Protein AF-A0A2A6DWY5-F1 (afdb_monomer_lite)

pLDDT: mean 94.73, std 6.3, range [64.62, 98.38]

Sequence (87 aa):
MAAAIEAAKEGEVGAMITNIERSIERIKRRLRAEARAEGRAEGRAEGLAEGKRALAKKLLMRGMAVEEVAELTELSIDEVSRLQQES

Organism: NCBI:txid1906605

Structure (mmCIF, N/CA/C/O backbone):
data_AF-A0A2A6DWY5-F1
#
_entry.id   AF-A0A2A6DWY5-F1
#
loop_
_atom_site.group_PDB
_atom_site.id
_atom_site.type_symbol
_atom_site.label_atom_id
_atom_site.label_alt_id
_atom_site.label_comp_id
_atom_site.label_asym_id
_atom_site.label_entity_id
_atom_site.label_seq_id
_atom_site.pdbx_PDB_ins_code
_atom_site.Cartn_x
_atom_site.Cartn_y
_atom_site.Cartn_z
_atom_site.occupancy
_atom_site.B_iso_or_equiv
_atom_site.auth_seq_id
_atom_site.auth_comp_id
_atom_site.auth_asym_id
_atom_site.auth_atom_id
_atom_site.pdbx_PDB_model_num
ATOM 1 N N . MET A 1 1 ? 30.584 -0.712 -56.141 1.00 66.88 1 MET A N 1
ATOM 2 C CA . MET A 1 1 ? 29.498 -1.580 -55.629 1.00 66.88 1 MET A CA 1
ATOM 3 C C . MET A 1 1 ? 29.722 -1.974 -54.168 1.00 66.88 1 MET A C 1
ATOM 5 O O . MET A 1 1 ? 28.852 -1.679 -53.368 1.00 66.88 1 MET A O 1
ATOM 9 N N . ALA A 1 2 ? 30.886 -2.517 -53.781 1.00 81.38 2 ALA A N 1
ATOM 10 C CA . ALA A 1 2 ? 31.183 -2.888 -52.384 1.00 81.38 2 ALA A CA 1
ATOM 11 C C . ALA A 1 2 ? 31.048 -1.736 -51.359 1.00 81.38 2 ALA A C 1
ATOM 13 O O . ALA A 1 2 ? 30.399 -1.909 -50.337 1.00 81.38 2 ALA A O 1
ATOM 14 N N . ALA A 1 3 ? 31.563 -0.539 -51.667 1.00 84.19 3 ALA A N 1
ATOM 15 C CA . ALA A 1 3 ? 31.468 0.620 -50.767 1.00 84.19 3 ALA A CA 1
ATOM 16 C C . ALA A 1 3 ? 30.021 1.088 -50.500 1.00 84.19 3 ALA A C 1
ATOM 18 O O . ALA A 1 3 ? 29.710 1.542 -49.407 1.00 84.19 3 ALA A O 1
ATOM 19 N N . ALA A 1 4 ? 29.124 0.943 -51.482 1.00 83.00 4 ALA A N 1
ATOM 20 C CA . ALA A 1 4 ? 27.714 1.300 -51.320 1.00 83.00 4 ALA A CA 1
ATOM 21 C C . ALA A 1 4 ? 26.961 0.292 -50.433 1.00 83.00 4 ALA A C 1
ATOM 23 O O . ALA A 1 4 ? 26.046 0.673 -49.713 1.00 83.00 4 ALA A O 1
ATOM 24 N N . ILE A 1 5 ? 27.362 -0.984 -50.471 1.00 83.25 5 ILE A N 1
ATOM 25 C CA . ILE A 1 5 ? 26.793 -2.041 -49.627 1.00 83.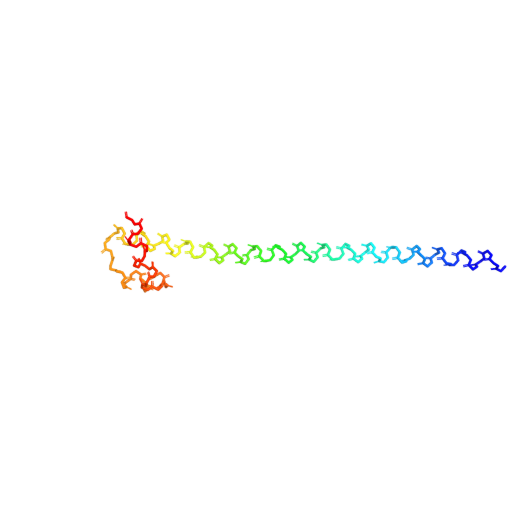25 5 ILE A CA 1
ATOM 26 C C . ILE A 1 5 ? 27.224 -1.852 -48.168 1.00 83.25 5 ILE A C 1
ATOM 28 O O . ILE A 1 5 ? 26.391 -1.974 -47.278 1.00 83.25 5 ILE A O 1
ATOM 32 N N . GLU A 1 6 ? 28.493 -1.522 -47.914 1.00 86.19 6 GLU A N 1
ATOM 33 C CA . GLU A 1 6 ? 28.964 -1.256 -46.546 1.00 86.19 6 GLU A CA 1
ATOM 34 C C . GLU A 1 6 ? 28.323 -0.003 -45.943 1.00 86.19 6 GLU A C 1
ATOM 36 O O . GLU A 1 6 ? 27.792 -0.068 -44.838 1.00 86.19 6 GLU A O 1
ATOM 41 N N . ALA A 1 7 ? 28.226 1.091 -46.703 1.00 82.50 7 ALA A N 1
ATOM 42 C CA . ALA A 1 7 ? 27.521 2.289 -46.243 1.00 82.50 7 ALA A CA 1
ATOM 43 C C . ALA A 1 7 ? 26.035 2.018 -45.914 1.00 82.50 7 ALA A C 1
ATOM 45 O O . ALA A 1 7 ? 25.491 2.584 -44.965 1.00 82.50 7 ALA A O 1
ATOM 46 N N . ALA A 1 8 ? 25.369 1.133 -46.670 1.00 83.50 8 ALA A N 1
ATOM 47 C CA . ALA A 1 8 ? 23.992 0.730 -46.382 1.00 83.50 8 ALA A CA 1
ATOM 48 C C . ALA A 1 8 ? 23.884 -0.061 -45.065 1.00 83.50 8 ALA A C 1
ATOM 50 O O . ALA A 1 8 ? 23.012 0.243 -44.251 1.00 83.50 8 ALA A O 1
ATOM 51 N N . LYS A 1 9 ? 24.798 -1.009 -44.812 1.00 86.88 9 LYS A N 1
ATOM 52 C CA . LYS A 1 9 ? 24.848 -1.772 -43.551 1.00 86.88 9 LYS A CA 1
ATOM 53 C C . LYS A 1 9 ? 25.114 -0.873 -42.346 1.00 86.88 9 LYS A C 1
ATOM 55 O O . LYS A 1 9 ? 24.471 -1.031 -41.313 1.00 86.88 9 LYS A O 1
ATOM 60 N N . GLU A 1 10 ? 26.028 0.088 -42.471 1.00 84.44 10 GLU A N 1
ATOM 61 C CA . GLU A 1 10 ? 26.296 1.071 -41.414 1.00 84.44 10 GLU A CA 1
ATOM 62 C C . GLU A 1 10 ? 25.042 1.901 -41.089 1.00 84.44 10 GLU A C 1
ATOM 64 O O . GLU A 1 10 ? 24.725 2.121 -39.917 1.00 84.44 10 GLU A O 1
ATOM 69 N N . GLY A 1 11 ? 24.273 2.288 -42.114 1.00 89.75 11 GLY A N 1
ATOM 70 C CA . GLY A 1 11 ? 22.982 2.960 -41.949 1.00 89.75 11 GLY A CA 1
ATOM 71 C C . GLY A 1 11 ? 21.927 2.096 -41.247 1.00 89.75 11 GLY A C 1
ATOM 72 O O . GLY A 1 11 ? 21.220 2.584 -40.362 1.00 89.75 11 GLY A O 1
ATOM 73 N N . GLU A 1 12 ? 21.837 0.809 -41.592 1.00 91.25 12 GLU A N 1
ATOM 74 C CA . GLU A 1 12 ? 20.928 -0.150 -40.946 1.00 91.25 12 GLU A CA 1
ATOM 75 C C . GLU A 1 12 ? 21.276 -0.365 -39.468 1.00 91.25 12 GLU A C 1
ATOM 77 O O . GLU A 1 12 ? 20.390 -0.337 -38.608 1.00 91.25 12 GLU A O 1
ATOM 82 N N . VAL A 1 13 ? 22.567 -0.509 -39.155 1.00 92.38 13 VAL A N 1
ATOM 83 C CA . VAL A 1 13 ? 23.058 -0.638 -37.776 1.00 92.38 13 VAL A CA 1
ATOM 84 C C . VAL A 1 13 ? 22.765 0.636 -36.981 1.00 92.38 13 VAL A C 1
ATOM 86 O O . VAL A 1 13 ? 22.249 0.553 -35.865 1.00 92.38 13 VAL A O 1
ATOM 89 N N . GLY A 1 14 ? 23.003 1.817 -37.560 1.00 92.75 14 GLY A N 1
ATOM 90 C CA . GLY A 1 14 ? 22.666 3.095 -36.929 1.00 92.75 14 GLY A CA 1
ATOM 91 C C . GLY A 1 14 ? 21.170 3.219 -36.619 1.00 92.75 14 GLY A C 1
ATOM 92 O O . GLY A 1 14 ? 20.784 3.539 -35.492 1.00 92.75 14 GLY A O 1
ATOM 93 N N . ALA A 1 15 ? 20.311 2.876 -37.583 1.00 94.06 15 ALA A N 1
ATOM 94 C CA . ALA A 1 15 ? 18.863 2.872 -37.388 1.00 94.06 15 ALA A CA 1
ATOM 95 C C . ALA A 1 15 ? 18.428 1.877 -36.297 1.00 94.06 15 ALA A C 1
ATOM 97 O O . ALA A 1 15 ? 17.543 2.182 -35.488 1.00 94.06 15 ALA A O 1
ATOM 98 N N . MET A 1 16 ? 19.061 0.702 -36.239 1.00 93.19 16 MET A N 1
ATOM 99 C CA . MET A 1 16 ? 18.805 -0.302 -35.209 1.00 93.19 16 MET A CA 1
ATOM 100 C C . MET A 1 16 ? 19.178 0.211 -33.813 1.00 93.19 16 MET A C 1
ATOM 102 O O . MET A 1 16 ? 18.365 0.080 -32.896 1.00 93.19 16 MET A O 1
ATOM 106 N N . ILE A 1 17 ? 20.338 0.855 -33.654 1.00 94.31 17 ILE A N 1
ATOM 107 C CA . ILE A 1 17 ? 20.766 1.455 -32.379 1.00 94.31 17 ILE A CA 1
ATOM 108 C C . ILE A 1 17 ? 19.735 2.487 -31.908 1.00 94.31 17 ILE A C 1
ATOM 110 O O . ILE A 1 17 ? 19.207 2.367 -30.801 1.00 94.31 17 ILE A O 1
ATOM 114 N N . THR A 1 18 ? 19.329 3.422 -32.772 1.00 95.06 18 THR A N 1
ATOM 115 C CA . THR A 1 18 ? 18.310 4.430 -32.427 1.00 95.06 18 THR A CA 1
ATOM 116 C C . THR A 1 18 ? 16.953 3.801 -32.079 1.00 95.06 18 THR A C 1
ATOM 118 O O . THR A 1 18 ? 16.214 4.291 -31.217 1.00 95.06 18 THR A O 1
ATOM 121 N N . ASN A 1 19 ? 16.576 2.700 -32.735 1.00 95.88 19 ASN A N 1
ATOM 122 C CA . ASN A 1 19 ? 15.354 1.962 -32.407 1.00 95.88 19 ASN A CA 1
ATOM 123 C C . ASN A 1 19 ? 15.425 1.302 -31.024 1.00 95.88 19 ASN A C 1
ATOM 125 O O . ASN A 1 19 ? 14.431 1.318 -30.284 1.00 95.88 19 ASN A O 1
ATOM 129 N N . ILE A 1 20 ? 16.584 0.750 -30.665 1.00 96.31 20 ILE A N 1
ATOM 130 C CA . ILE A 1 20 ? 16.834 0.142 -29.356 1.00 96.31 20 ILE A CA 1
ATOM 131 C C . ILE A 1 20 ? 16.807 1.214 -28.266 1.00 96.31 20 ILE A C 1
ATOM 133 O O . ILE A 1 20 ? 16.059 1.064 -27.301 1.00 96.31 20 ILE A O 1
ATOM 137 N N . GLU A 1 21 ? 17.513 2.330 -28.446 1.00 96.44 21 GLU A N 1
ATOM 138 C CA . GLU A 1 21 ? 17.528 3.453 -27.497 1.00 96.44 21 GLU A CA 1
ATOM 139 C C . GLU A 1 21 ? 16.114 3.972 -27.209 1.00 96.44 21 GLU A C 1
ATOM 141 O O . GLU A 1 21 ? 15.699 4.085 -26.051 1.00 96.44 21 GLU A O 1
ATOM 146 N N . ARG A 1 22 ? 15.313 4.190 -28.263 1.00 97.25 22 ARG A N 1
ATOM 147 C CA . ARG A 1 22 ? 13.899 4.579 -28.117 1.00 97.25 22 ARG A CA 1
ATOM 148 C C . ARG A 1 22 ? 13.084 3.530 -27.364 1.00 97.25 22 ARG A C 1
ATOM 150 O O . ARG A 1 22 ? 12.175 3.880 -26.612 1.00 97.25 22 ARG A O 1
ATOM 157 N N . SER A 1 23 ? 13.370 2.247 -27.566 1.00 97.19 23 SER A N 1
ATOM 158 C CA . SER A 1 23 ? 12.671 1.156 -26.880 1.00 97.19 23 SER A CA 1
ATOM 159 C C . SER A 1 23 ? 13.028 1.091 -25.399 1.00 97.19 23 SER A C 1
ATOM 161 O O . SER A 1 23 ? 12.121 0.988 -24.574 1.00 97.19 23 SER A O 1
ATOM 163 N N . ILE A 1 24 ? 14.306 1.251 -25.056 1.00 97.50 24 ILE A N 1
ATOM 164 C CA . ILE A 1 24 ? 14.782 1.310 -23.670 1.00 97.50 24 ILE A CA 1
ATOM 165 C C . ILE A 1 24 ? 14.131 2.484 -22.934 1.00 97.50 24 ILE A C 1
ATOM 167 O O . ILE A 1 24 ? 13.595 2.304 -21.839 1.00 97.50 24 ILE A O 1
ATOM 171 N N . GLU A 1 25 ? 14.084 3.668 -23.546 1.00 97.56 25 GLU A N 1
ATOM 172 C CA . GLU A 1 25 ? 13.427 4.834 -22.945 1.00 97.56 25 GLU A CA 1
ATOM 173 C C . GLU A 1 25 ? 11.925 4.608 -22.720 1.00 97.56 25 GLU A C 1
ATOM 175 O O . GLU A 1 25 ? 11.385 4.973 -21.671 1.00 97.56 25 GLU A O 1
ATOM 180 N N . ARG A 1 26 ? 11.234 3.941 -23.654 1.00 97.56 26 ARG A N 1
ATOM 181 C CA . ARG A 1 26 ? 9.825 3.554 -23.464 1.00 97.56 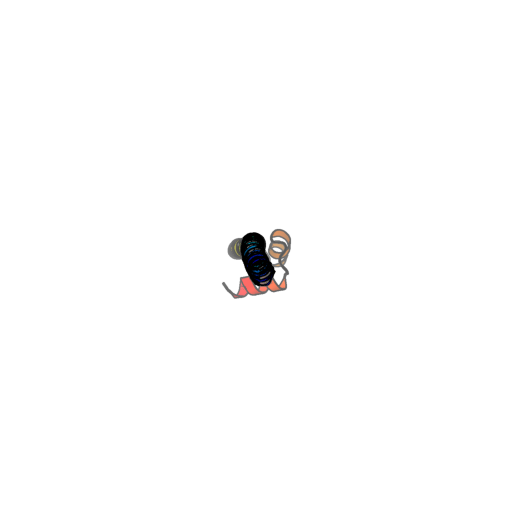26 ARG A CA 1
ATOM 182 C C . ARG A 1 26 ? 9.647 2.588 -22.296 1.00 97.56 26 ARG A C 1
ATOM 184 O O . ARG A 1 26 ? 8.754 2.805 -21.478 1.00 97.56 26 ARG A O 1
ATOM 191 N N . ILE A 1 27 ? 10.492 1.562 -22.199 1.00 98.12 27 ILE A N 1
ATOM 192 C CA . ILE A 1 27 ? 10.454 0.584 -21.103 1.00 98.12 27 ILE A CA 1
ATOM 193 C C . ILE A 1 27 ? 10.693 1.291 -19.766 1.00 98.12 27 ILE A C 1
ATOM 195 O O . ILE A 1 27 ? 9.895 1.157 -18.844 1.00 98.12 27 ILE A O 1
ATOM 199 N N . LYS A 1 28 ? 11.719 2.141 -19.679 1.00 98.12 28 LYS A N 1
ATOM 200 C CA . LYS A 1 28 ? 12.048 2.910 -18.471 1.00 98.12 28 LYS A CA 1
ATOM 201 C C . LYS A 1 28 ? 10.906 3.823 -18.024 1.00 98.12 28 LYS A C 1
ATOM 203 O O . LYS A 1 28 ? 10.658 3.966 -16.826 1.00 98.12 28 LYS A O 1
ATOM 208 N N . ARG A 1 29 ? 10.193 4.446 -18.969 1.00 98.00 29 ARG A N 1
ATOM 209 C CA . ARG A 1 29 ? 8.995 5.247 -18.666 1.00 98.00 29 ARG A CA 1
ATOM 210 C C . ARG A 1 29 ? 7.859 4.390 -18.116 1.00 98.00 29 ARG A C 1
ATOM 212 O O . ARG A 1 29 ? 7.252 4.808 -17.133 1.00 98.00 29 ARG A O 1
ATOM 219 N N . ARG A 1 30 ? 7.600 3.220 -18.711 1.00 97.75 30 ARG A N 1
ATOM 220 C CA . ARG A 1 30 ? 6.574 2.278 -18.231 1.00 97.75 30 ARG A CA 1
ATOM 221 C C . ARG A 1 30 ? 6.885 1.783 -16.826 1.00 97.75 30 ARG A C 1
ATOM 223 O O . ARG A 1 30 ? 6.074 2.013 -15.941 1.00 97.75 30 ARG A O 1
ATOM 230 N N . LEU A 1 31 ? 8.099 1.287 -16.592 1.00 98.25 31 LEU A N 1
ATOM 231 C CA . LEU A 1 31 ? 8.533 0.814 -15.274 1.00 98.25 31 LEU A CA 1
ATOM 232 C C . LEU A 1 31 ? 8.368 1.887 -14.189 1.00 98.25 31 LEU A C 1
ATOM 234 O O . LEU A 1 31 ? 7.869 1.619 -13.105 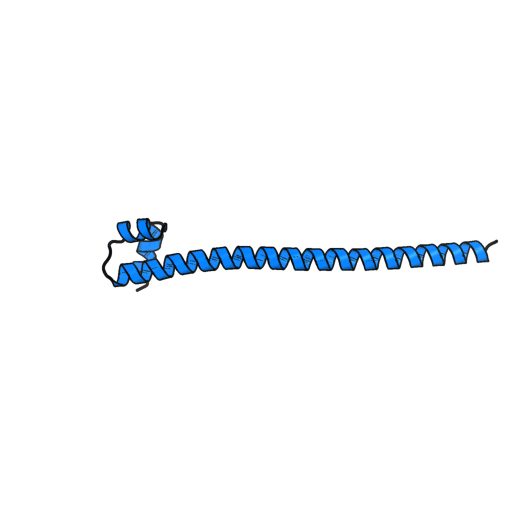1.00 98.25 31 LEU A O 1
ATOM 238 N N . ARG A 1 32 ? 8.727 3.144 -14.481 1.00 97.81 32 ARG A N 1
ATOM 239 C CA . ARG A 1 32 ? 8.522 4.260 -13.538 1.00 97.81 32 ARG A CA 1
ATOM 240 C C . ARG A 1 32 ? 7.050 4.592 -13.303 1.00 97.81 32 ARG A C 1
ATOM 242 O O . ARG A 1 32 ? 6.719 5.139 -12.254 1.00 97.81 32 ARG A O 1
ATOM 249 N N . ALA A 1 33 ? 6.185 4.388 -14.290 1.00 97.81 33 ALA A N 1
ATOM 250 C CA . ALA A 1 33 ? 4.754 4.621 -14.142 1.00 97.81 33 ALA A CA 1
ATOM 251 C C . ALA A 1 33 ? 4.107 3.506 -13.311 1.00 97.81 33 ALA A C 1
ATOM 253 O O . ALA A 1 33 ? 3.370 3.820 -12.378 1.00 97.81 33 ALA A O 1
ATOM 254 N N . GLU A 1 34 ? 4.447 2.252 -13.610 1.00 97.50 34 GLU A N 1
ATOM 255 C CA . GLU A 1 34 ? 4.009 1.047 -12.898 1.00 97.50 34 GLU A CA 1
ATOM 256 C C . GLU A 1 34 ? 4.453 1.090 -11.435 1.00 97.50 34 GLU A C 1
ATOM 258 O O . GLU A 1 34 ? 3.597 1.135 -10.560 1.00 97.50 34 GLU A O 1
ATOM 263 N N . ALA A 1 35 ? 5.747 1.283 -11.159 1.00 98.12 35 ALA A N 1
ATOM 264 C CA . ALA A 1 35 ? 6.262 1.362 -9.789 1.00 98.12 35 ALA A CA 1
ATOM 265 C C . ALA A 1 35 ? 5.592 2.471 -8.954 1.00 98.12 35 ALA A C 1
ATOM 267 O O . ALA A 1 35 ? 5.324 2.311 -7.766 1.00 98.12 35 ALA A O 1
ATOM 268 N N . ARG A 1 36 ? 5.273 3.622 -9.566 1.00 97.38 36 ARG A N 1
ATOM 269 C CA . ARG A 1 36 ? 4.524 4.687 -8.874 1.00 97.38 36 ARG A CA 1
ATOM 270 C C . ARG A 1 36 ? 3.059 4.328 -8.655 1.00 97.38 36 ARG A C 1
ATOM 272 O O . ARG A 1 36 ? 2.459 4.834 -7.711 1.00 97.38 36 ARG A O 1
ATOM 279 N N . ALA A 1 37 ? 2.448 3.576 -9.564 1.00 97.62 37 ALA A N 1
ATOM 280 C CA . ALA A 1 37 ? 1.069 3.134 -9.419 1.00 97.62 37 ALA A CA 1
ATOM 281 C C . ALA A 1 37 ? 0.956 2.078 -8.314 1.00 97.62 37 ALA A C 1
ATOM 283 O O . ALA A 1 37 ? 0.099 2.234 -7.446 1.00 97.62 37 ALA A O 1
ATOM 284 N N . GLU A 1 38 ? 1.859 1.097 -8.309 1.00 97.06 38 GLU A N 1
ATOM 285 C CA . GLU A 1 38 ? 1.984 0.060 -7.280 1.00 97.06 38 GLU A CA 1
ATOM 286 C C . GLU A 1 38 ? 2.232 0.685 -5.908 1.00 97.06 38 GLU A C 1
ATOM 288 O O . GLU A 1 38 ? 1.390 0.541 -5.027 1.00 97.06 38 GLU A O 1
ATOM 293 N N . GLY A 1 39 ? 3.260 1.530 -5.761 1.00 98.31 39 GLY A N 1
ATOM 294 C CA . GLY A 1 39 ? 3.544 2.175 -4.473 1.00 98.31 39 GLY A CA 1
ATOM 295 C C . GLY A 1 39 ? 2.396 3.054 -3.949 1.00 98.31 39 GLY A C 1
ATOM 296 O O . GLY A 1 39 ? 2.169 3.142 -2.746 1.00 98.31 39 GLY A O 1
ATOM 297 N N . ARG A 1 40 ? 1.602 3.682 -4.833 1.00 97.56 40 ARG A N 1
ATOM 298 C CA . ARG A 1 40 ? 0.378 4.401 -4.419 1.00 97.56 40 ARG A CA 1
ATOM 299 C C . ARG A 1 40 ? -0.772 3.471 -4.041 1.00 97.56 40 ARG A C 1
ATOM 301 O O . ARG A 1 40 ? -1.670 3.902 -3.319 1.00 97.56 40 ARG A O 1
ATOM 308 N N . ALA A 1 41 ? -0.850 2.277 -4.614 1.00 97.69 41 ALA A N 1
ATOM 309 C CA . ALA A 1 41 ? -1.863 1.294 -4.252 1.00 97.69 41 ALA A CA 1
ATOM 310 C C . ALA A 1 41 ? -1.520 0.664 -2.897 1.00 97.69 41 ALA A C 1
ATOM 312 O O . ALA A 1 41 ? -2.359 0.707 -1.999 1.00 97.69 41 ALA A O 1
ATOM 313 N N . GLU A 1 42 ? -0.278 0.208 -2.732 1.00 97.62 42 GLU A N 1
ATOM 314 C CA . GLU A 1 42 ? 0.256 -0.348 -1.485 1.00 97.62 42 GLU A CA 1
ATOM 315 C C . GLU A 1 42 ? 0.134 0.658 -0.340 1.00 97.62 42 GLU A C 1
ATOM 317 O O . GLU A 1 42 ? -0.568 0.386 0.628 1.00 97.62 42 GLU A O 1
ATOM 322 N N . GLY A 1 43 ? 0.656 1.880 -0.500 1.00 98.38 43 GLY A N 1
ATOM 323 C CA . GLY A 1 43 ? 0.591 2.888 0.563 1.00 98.38 43 GLY A CA 1
ATOM 324 C C . GLY A 1 43 ? -0.837 3.293 0.958 1.00 98.38 43 GLY A C 1
ATOM 325 O O . GLY A 1 43 ? -1.091 3.634 2.111 1.00 98.38 43 GLY A O 1
ATOM 326 N N . ARG A 1 44 ? -1.808 3.228 0.033 1.00 97.50 44 ARG A N 1
ATOM 327 C CA . ARG A 1 44 ? -3.227 3.445 0.374 1.00 97.50 44 ARG A CA 1
ATOM 328 C C . ARG A 1 44 ? -3.812 2.274 1.159 1.00 97.50 44 ARG A C 1
ATOM 330 O O . ARG A 1 44 ? -4.584 2.513 2.083 1.00 97.50 44 ARG A O 1
ATOM 337 N N . ALA A 1 45 ? -3.476 1.041 0.788 1.00 97.19 45 ALA A N 1
ATOM 338 C CA . ALA A 1 45 ? -3.937 -0.151 1.489 1.00 97.19 45 ALA A CA 1
ATOM 339 C C . ALA A 1 45 ? -3.335 -0.235 2.901 1.00 97.19 45 ALA A C 1
ATOM 341 O O . ALA A 1 45 ? -4.076 -0.424 3.867 1.00 97.19 45 ALA A O 1
ATOM 342 N N . GLU A 1 46 ? -2.026 -0.011 3.028 1.00 97.75 46 GLU A N 1
ATOM 343 C CA . GLU A 1 46 ? -1.315 0.041 4.309 1.00 97.75 46 GLU A CA 1
ATOM 344 C C . GLU A 1 46 ? -1.872 1.151 5.201 1.00 97.75 46 GLU A C 1
ATOM 346 O O . GLU A 1 46 ? -2.287 0.878 6.324 1.00 97.75 46 GLU A O 1
ATOM 351 N N . GLY A 1 47 ? -2.005 2.377 4.682 1.00 98.25 47 GLY A N 1
ATOM 352 C CA . GLY A 1 47 ? -2.550 3.497 5.450 1.00 98.25 47 GLY A CA 1
ATOM 353 C C . GLY A 1 47 ? -3.994 3.276 5.918 1.00 98.25 47 GLY A C 1
ATOM 354 O O . GLY A 1 47 ? -4.350 3.666 7.031 1.00 98.25 47 GLY A O 1
ATOM 355 N N . LEU A 1 48 ? -4.833 2.615 5.109 1.00 97.31 48 LEU A N 1
ATOM 356 C CA . LEU A 1 48 ? -6.186 2.230 5.520 1.00 97.31 48 LEU A CA 1
ATOM 357 C C . LEU A 1 48 ? -6.144 1.207 6.666 1.00 97.31 48 LEU A C 1
ATOM 359 O O . LEU A 1 48 ? -6.858 1.369 7.657 1.00 97.31 48 LEU A O 1
ATOM 363 N N . ALA A 1 49 ? -5.310 0.172 6.546 1.00 96.88 49 ALA A N 1
ATOM 364 C CA . ALA A 1 49 ? -5.171 -0.867 7.563 1.00 96.88 49 ALA A CA 1
ATOM 365 C C . ALA A 1 49 ? -4.617 -0.302 8.883 1.00 96.88 49 ALA A C 1
ATOM 367 O O . ALA A 1 49 ? -5.172 -0.559 9.954 1.00 96.88 49 ALA A O 1
ATOM 368 N N . GLU A 1 50 ? -3.574 0.528 8.815 1.00 97.25 50 GLU A N 1
ATOM 369 C CA . GLU A 1 50 ? -3.020 1.239 9.969 1.00 97.25 50 GLU A CA 1
ATOM 370 C C . GLU A 1 50 ? -4.055 2.166 10.610 1.00 97.25 50 GLU A C 1
AT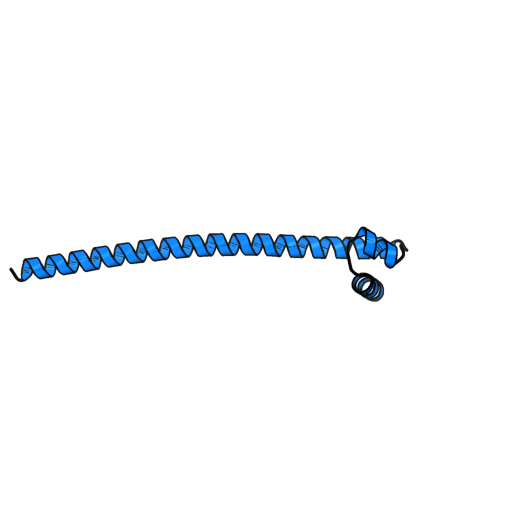OM 372 O O . GLU A 1 50 ? -4.207 2.168 11.833 1.00 97.25 50 GLU A O 1
ATOM 377 N N . GLY A 1 51 ? -4.822 2.903 9.800 1.00 97.94 51 GLY A N 1
ATOM 378 C CA . GLY A 1 51 ? -5.902 3.767 10.270 1.00 97.94 51 GLY A CA 1
ATOM 379 C C . GLY A 1 51 ? -6.984 2.999 11.032 1.00 97.94 51 GLY A C 1
ATOM 380 O O . GLY A 1 51 ? -7.359 3.406 12.136 1.00 97.94 51 GLY A O 1
ATOM 381 N N . LYS A 1 52 ? -7.435 1.857 10.493 1.00 97.94 52 LYS A N 1
ATOM 382 C CA . LYS A 1 52 ? -8.406 0.963 11.150 1.00 97.94 52 LYS A CA 1
ATOM 383 C C . LYS A 1 52 ? -7.876 0.443 12.487 1.00 97.94 52 LYS A C 1
ATOM 385 O O . LYS A 1 52 ? -8.559 0.560 13.504 1.00 97.94 52 LYS A O 1
ATOM 390 N N . ARG A 1 53 ? -6.630 -0.044 12.525 1.00 97.56 53 ARG A N 1
ATOM 391 C CA . ARG A 1 53 ? -5.987 -0.526 13.763 1.00 97.56 53 ARG A CA 1
ATOM 392 C C . ARG A 1 53 ? -5.808 0.581 14.799 1.00 97.56 53 ARG A C 1
ATOM 394 O O . ARG A 1 53 ? -6.082 0.370 15.979 1.00 97.56 53 ARG A O 1
ATOM 401 N N . ALA A 1 54 ? -5.377 1.769 14.380 1.00 97.56 54 ALA A N 1
ATOM 402 C CA . ALA A 1 54 ? -5.206 2.914 15.270 1.00 97.56 54 ALA A CA 1
ATOM 403 C C . ALA A 1 54 ? -6.543 3.379 15.865 1.00 97.56 54 ALA A C 1
ATOM 405 O O . ALA A 1 54 ? -6.602 3.743 17.043 1.00 97.56 54 ALA A O 1
ATOM 406 N N . LEU A 1 55 ? -7.618 3.354 15.071 1.00 98.06 55 LEU A N 1
ATOM 407 C CA . LEU A 1 55 ? -8.969 3.612 15.558 1.00 98.06 55 LEU A CA 1
ATOM 408 C C . LEU A 1 55 ? -9.406 2.536 16.562 1.00 98.06 55 LEU A C 1
ATOM 410 O O . LEU A 1 55 ? -9.822 2.896 17.662 1.00 98.06 55 LEU A O 1
ATOM 414 N N . ALA A 1 56 ? -9.228 1.250 16.242 1.00 98.25 56 ALA A N 1
ATOM 415 C CA . ALA A 1 56 ? -9.574 0.140 17.132 1.00 98.25 56 ALA A CA 1
ATOM 416 C C . ALA A 1 56 ? -8.890 0.265 18.501 1.00 98.25 56 ALA A C 1
ATOM 418 O O . ALA A 1 56 ? -9.567 0.252 19.528 1.00 98.25 56 ALA A O 1
ATOM 419 N N . LYS A 1 57 ? -7.570 0.515 18.531 1.00 97.38 57 LYS A N 1
ATOM 420 C CA . LYS A 1 57 ? -6.828 0.750 19.785 1.00 97.38 57 LYS A CA 1
ATOM 421 C C . LYS A 1 57 ? -7.423 1.912 20.591 1.00 97.38 57 LYS A C 1
ATOM 423 O O . LYS A 1 57 ? -7.607 1.799 21.799 1.00 97.38 57 LYS A O 1
ATOM 428 N N . LYS A 1 58 ? -7.782 3.027 19.942 1.00 97.62 58 LYS A N 1
ATOM 429 C CA . LYS A 1 58 ? -8.395 4.195 20.612 1.00 97.62 58 LYS A CA 1
ATOM 430 C C . LYS A 1 58 ? -9.784 3.924 21.187 1.00 97.62 58 LYS A C 1
ATOM 432 O O . LYS A 1 58 ? -10.135 4.563 22.180 1.00 97.62 58 LYS A O 1
ATOM 437 N N . LEU A 1 59 ? -10.570 3.060 20.550 1.00 97.81 59 LEU A N 1
ATOM 438 C CA . LEU A 1 59 ? -11.897 2.666 21.025 1.00 97.81 59 LEU A CA 1
ATOM 439 C C . LEU A 1 59 ? -11.788 1.683 22.198 1.00 97.81 59 LEU A C 1
ATOM 441 O O . LEU A 1 59 ? -12.427 1.894 23.226 1.00 97.81 59 LEU A O 1
ATOM 445 N N . LEU A 1 60 ? -10.895 0.693 22.099 1.00 97.38 60 LEU A N 1
ATOM 446 C CA . LEU A 1 60 ? -10.597 -0.246 23.186 1.00 97.38 60 LEU A CA 1
ATOM 447 C C . LEU A 1 60 ? -10.080 0.475 24.437 1.00 97.38 60 LEU A C 1
ATOM 449 O O . LEU A 1 60 ? -10.567 0.226 25.535 1.00 97.38 60 LEU A O 1
ATOM 453 N N . MET A 1 61 ? -9.172 1.448 24.281 1.00 95.94 61 MET A N 1
ATOM 454 C CA . MET A 1 61 ? -8.698 2.288 25.395 1.00 95.94 61 MET A CA 1
ATOM 455 C C . MET A 1 61 ? -9.817 3.103 26.065 1.00 95.94 61 MET A C 1
ATOM 457 O O . MET A 1 61 ? -9.665 3.533 27.205 1.00 95.94 61 MET A O 1
ATOM 461 N N . ARG A 1 62 ? -10.939 3.337 25.372 1.00 96.62 62 ARG A N 1
ATOM 462 C CA . ARG A 1 62 ? -12.134 3.986 25.935 1.00 96.62 62 ARG A CA 1
ATOM 463 C C . ARG A 1 62 ? -13.109 3.000 26.588 1.00 96.62 62 ARG A C 1
ATOM 465 O O . ARG A 1 62 ? -14.167 3.429 27.034 1.00 96.62 62 ARG A O 1
ATOM 472 N N . GLY A 1 63 ? -12.759 1.717 26.663 1.00 95.81 63 GLY A N 1
ATOM 473 C CA . GLY A 1 63 ? -13.569 0.676 27.297 1.00 95.81 63 GLY A CA 1
ATOM 474 C C . GLY A 1 63 ? -14.689 0.118 26.418 1.00 95.81 63 GLY A C 1
ATOM 475 O O . GLY A 1 63 ? -15.598 -0.516 26.944 1.00 95.81 63 GLY A O 1
ATOM 476 N N . MET A 1 64 ? -14.651 0.356 25.102 1.00 97.69 64 MET A N 1
ATOM 477 C CA . MET A 1 64 ? -15.612 -0.230 24.163 1.00 97.69 64 MET A CA 1
ATOM 478 C C . MET A 1 64 ? -15.383 -1.743 24.015 1.00 97.69 64 MET A C 1
ATOM 480 O O . MET A 1 64 ? -14.239 -2.204 24.056 1.00 97.69 64 MET A O 1
ATOM 484 N N . ALA A 1 65 ? -16.465 -2.507 23.843 1.00 97.81 65 ALA A N 1
ATOM 485 C CA . ALA A 1 65 ? -16.410 -3.962 23.708 1.00 97.81 65 ALA A CA 1
ATOM 486 C C . ALA A 1 65 ? -15.732 -4.393 22.397 1.00 97.81 65 ALA A C 1
ATOM 488 O O . ALA A 1 65 ? -15.825 -3.705 21.381 1.00 97.81 65 ALA A O 1
ATOM 489 N N . VAL A 1 66 ? -15.067 -5.551 22.411 1.00 97.81 66 VAL A N 1
ATOM 490 C CA . VAL A 1 66 ? -14.307 -6.078 21.263 1.00 97.81 66 VAL A CA 1
ATOM 491 C C . VAL A 1 66 ? -15.203 -6.262 20.039 1.00 97.81 66 VAL A C 1
ATOM 493 O O . VAL A 1 66 ? -14.802 -5.925 18.927 1.00 97.81 66 VAL A O 1
ATOM 496 N N . GLU A 1 67 ? -16.418 -6.757 20.247 1.00 97.94 67 GLU A N 1
ATOM 497 C CA . GLU A 1 67 ? -17.401 -7.023 19.200 1.00 97.94 67 GLU A CA 1
ATOM 498 C C . GLU A 1 67 ? -17.848 -5.728 18.509 1.00 97.94 67 GLU A C 1
ATOM 500 O O . GLU A 1 67 ? -17.866 -5.655 17.282 1.00 97.94 67 GLU A O 1
ATOM 505 N N . GLU A 1 68 ? -18.124 -4.681 19.290 1.00 98.19 68 GLU A N 1
ATOM 506 C CA . GLU A 1 68 ? -18.529 -3.367 18.776 1.00 98.19 68 GLU A CA 1
ATOM 507 C C . GLU A 1 68 ? -17.366 -2.667 18.055 1.00 98.19 68 GLU A C 1
ATOM 509 O O . GLU A 1 68 ? -17.541 -2.063 16.996 1.00 98.19 68 GLU A O 1
ATOM 514 N N . VAL A 1 69 ? -16.138 -2.800 18.571 1.00 98.38 69 VAL A N 1
ATOM 515 C CA . VAL A 1 69 ? -14.943 -2.276 17.893 1.00 98.38 69 VAL A CA 1
ATOM 516 C C . VAL A 1 69 ? -14.694 -2.996 16.567 1.00 98.38 69 VAL A C 1
ATOM 518 O O . VAL A 1 69 ? -14.349 -2.341 15.580 1.00 98.38 69 VAL A O 1
ATOM 521 N N . ALA A 1 70 ? -14.859 -4.320 16.518 1.00 98.31 70 ALA A N 1
ATOM 522 C CA . ALA A 1 70 ? -14.713 -5.105 15.293 1.00 98.31 70 ALA A CA 1
ATOM 523 C C . ALA A 1 70 ? -15.710 -4.652 14.219 1.00 98.31 70 ALA A C 1
ATOM 525 O O . ALA A 1 70 ? -15.316 -4.424 13.074 1.00 98.31 70 ALA A O 1
ATOM 526 N N . GLU A 1 71 ? -16.963 -4.416 14.610 1.00 98.00 71 GLU A N 1
ATOM 527 C CA . GLU A 1 71 ? -17.997 -3.875 13.729 1.00 98.00 71 GLU A CA 1
ATOM 528 C C . GLU A 1 71 ? -17.637 -2.471 13.211 1.00 98.00 71 GLU A C 1
ATOM 530 O O . GLU A 1 71 ? -17.580 -2.256 12.001 1.00 98.00 71 GLU A O 1
ATOM 535 N N . LEU A 1 72 ? -17.310 -1.527 14.102 1.00 97.62 72 LEU A N 1
ATOM 536 C CA . LEU A 1 72 ? -17.041 -0.128 13.733 1.00 97.62 72 LEU A CA 1
ATOM 537 C C . LEU A 1 72 ? -15.773 0.068 12.897 1.00 97.62 72 LEU A C 1
ATOM 539 O O . LEU A 1 72 ? -15.664 1.039 12.146 1.00 97.62 72 L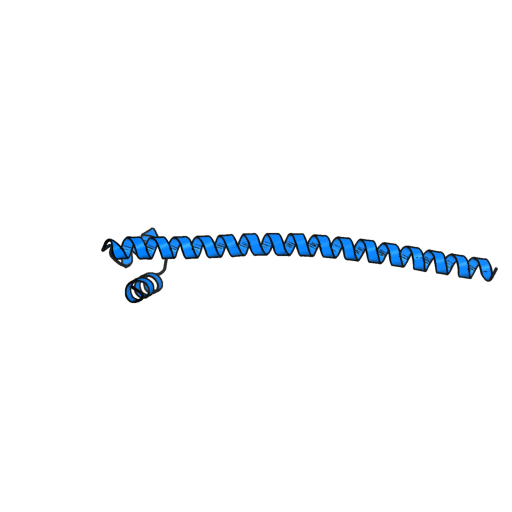EU A O 1
ATOM 543 N N . THR A 1 73 ? -14.783 -0.807 13.063 1.00 97.56 73 THR A N 1
ATOM 544 C CA . THR A 1 73 ? -13.497 -0.709 12.353 1.00 97.56 73 THR A CA 1
ATOM 545 C C . THR A 1 73 ? -13.406 -1.640 11.151 1.00 97.56 73 THR A C 1
ATOM 547 O O . THR A 1 73 ? -12.424 -1.571 10.406 1.00 97.56 73 THR A O 1
ATOM 550 N N . GLU A 1 74 ? -14.429 -2.477 10.944 1.00 97.88 74 GLU A N 1
ATOM 551 C CA . GLU A 1 74 ? -14.453 -3.554 9.952 1.00 97.88 74 GLU A CA 1
ATOM 552 C C . GLU A 1 74 ? -13.216 -4.469 10.060 1.00 97.88 74 GLU A C 1
ATOM 554 O O . GLU A 1 74 ? -12.652 -4.909 9.053 1.00 97.88 74 GLU A O 1
ATOM 559 N N . LEU A 1 75 ? -12.743 -4.697 11.284 1.00 97.69 75 LEU A N 1
ATOM 560 C CA . LEU A 1 75 ? -11.684 -5.654 11.588 1.00 97.69 75 LEU A CA 1
ATOM 561 C C . LEU A 1 75 ? -12.312 -6.955 12.085 1.00 97.69 75 LEU A C 1
ATOM 563 O O . LEU A 1 75 ? -13.437 -6.983 12.575 1.00 97.69 75 LEU A O 1
ATOM 567 N N . SER A 1 76 ? -11.575 -8.058 11.985 1.00 98.12 76 SER A N 1
ATOM 568 C CA . SER A 1 76 ? -12.031 -9.312 12.596 1.00 98.12 76 SER A CA 1
ATOM 569 C C . SER A 1 76 ? -12.010 -9.221 14.126 1.00 98.12 76 SER A C 1
ATOM 571 O O . SER A 1 76 ? -11.121 -8.586 14.696 1.00 98.12 76 SER A O 1
ATOM 573 N N . ILE A 1 77 ? -12.937 -9.916 14.795 1.00 97.94 77 ILE A N 1
ATOM 574 C CA . ILE A 1 77 ? -12.943 -10.045 16.263 1.00 97.94 77 ILE A CA 1
ATOM 575 C C . ILE A 1 77 ? -11.586 -10.554 16.762 1.00 97.94 77 ILE A C 1
ATOM 577 O O . ILE A 1 77 ? -11.054 -10.019 17.732 1.00 97.94 77 ILE A O 1
ATOM 581 N N . ASP A 1 78 ? -10.981 -11.521 16.066 1.00 97.81 78 ASP A N 1
ATOM 582 C CA . ASP A 1 78 ? -9.655 -12.044 16.406 1.00 97.81 78 ASP A CA 1
ATOM 583 C C . ASP A 1 78 ? -8.570 -10.963 16.343 1.00 97.81 78 ASP A C 1
ATOM 585 O O . ASP A 1 78 ? -7.684 -10.909 17.193 1.00 97.81 78 ASP A O 1
ATOM 589 N N . GLU A 1 79 ? -8.612 -10.095 15.331 1.00 97.50 79 GLU A N 1
ATOM 590 C CA . GLU A 1 79 ? -7.656 -8.998 15.200 1.00 97.50 79 GLU A CA 1
ATOM 591 C C . GLU A 1 79 ? -7.841 -7.952 16.292 1.00 97.50 79 GLU A C 1
ATOM 593 O O . GLU A 1 79 ? -6.859 -7.557 16.915 1.00 97.50 79 GLU A O 1
ATOM 598 N N . VAL A 1 80 ? -9.077 -7.561 16.591 1.00 98.06 80 VAL A N 1
ATOM 599 C CA . VAL A 1 80 ? -9.363 -6.626 17.686 1.00 98.06 80 VAL A CA 1
ATOM 600 C C . VAL A 1 80 ? -8.974 -7.222 19.041 1.00 98.06 80 VAL A C 1
ATOM 602 O O . VAL A 1 80 ? -8.364 -6.532 19.856 1.00 98.06 80 VAL A O 1
ATOM 605 N N . SER A 1 81 ? -9.233 -8.514 19.256 1.00 96.88 81 SER A N 1
ATOM 606 C CA . SER A 1 81 ? -8.837 -9.241 20.470 1.00 96.88 81 SER A CA 1
ATOM 607 C C . SER A 1 81 ? -7.320 -9.250 20.653 1.00 96.88 81 SER A C 1
ATOM 609 O O . SER A 1 81 ? -6.830 -9.018 21.757 1.00 96.88 81 SER A O 1
ATOM 611 N N . ARG A 1 82 ? -6.556 -9.455 19.570 1.00 96.94 82 ARG A N 1
ATOM 612 C CA . ARG A 1 82 ? -5.090 -9.330 19.608 1.00 96.94 82 ARG A CA 1
ATOM 613 C C . ARG A 1 82 ? -4.661 -7.907 19.963 1.00 96.94 82 ARG A C 1
ATOM 615 O O . ARG A 1 82 ? -3.847 -7.738 20.861 1.00 96.94 82 ARG A O 1
ATOM 622 N N . LEU A 1 83 ? -5.247 -6.888 19.327 1.00 95.88 83 LEU A N 1
ATOM 623 C CA . LEU A 1 83 ? -4.928 -5.481 19.614 1.00 95.88 83 LEU A CA 1
ATOM 624 C C . LEU A 1 83 ? -5.222 -5.096 21.074 1.00 95.88 83 LEU A C 1
ATOM 626 O O . LEU A 1 83 ? -4.508 -4.265 21.636 1.00 95.88 83 LEU A O 1
ATOM 630 N N . GLN A 1 84 ? -6.247 -5.694 21.686 1.00 94.62 84 GLN A N 1
ATOM 631 C CA . GLN A 1 84 ? -6.576 -5.498 23.099 1.00 94.62 84 GLN A CA 1
ATOM 632 C C . GLN A 1 84 ? -5.512 -6.093 24.033 1.00 94.62 84 GLN A C 1
ATOM 634 O O . GLN A 1 84 ? -5.224 -5.498 25.064 1.00 94.62 84 GLN A O 1
ATOM 639 N N . GLN A 1 85 ? -4.915 -7.232 23.670 1.00 91.75 85 GLN A N 1
ATOM 640 C CA . GLN A 1 85 ? -3.850 -7.890 24.443 1.00 91.75 85 GLN A CA 1
ATOM 641 C C . GLN A 1 85 ? -2.464 -7.252 24.240 1.00 91.75 85 GLN A C 1
ATOM 643 O O . GLN A 1 85 ? -1.560 -7.483 25.037 1.00 91.75 85 GLN A O 1
ATOM 648 N N . GLU A 1 86 ? -2.281 -6.472 23.169 1.00 85.12 86 GLU A N 1
ATOM 649 C CA . GLU A 1 86 ? -1.056 -5.705 22.887 1.00 85.12 86 GLU A CA 1
ATOM 650 C C . GLU A 1 86 ? -0.920 -4.412 23.719 1.00 85.12 86 GLU A C 1
ATOM 652 O O . GLU A 1 86 ? 0.112 -3.745 23.617 1.00 85.12 86 GLU A O 1
ATOM 657 N N . SER A 1 87 ? -1.963 -4.020 24.464 1.00 64.62 87 SER A N 1
ATOM 658 C CA . SER A 1 87 ? -2.019 -2.790 25.278 1.00 64.62 87 SER A CA 1
ATOM 659 C C . SER A 1 87 ? -1.798 -3.089 26.757 1.00 64.62 87 SER A C 1
ATOM 661 O O . SER A 1 87 ? -1.147 -2.249 27.416 1.00 64.62 87 SER A O 1
#

Secondary structure (DSSP, 8-state):
-HHHHHHHHHHHHHHHHHHHHHHHHHHHHHHHHHHHHHHHHHHHHHHHHHHHHHHHHHHHTTT--HHHHHHHHT--HHHHHHHHHT-

Radius of gyration: 29.07 Å; chains: 1; bounding box: 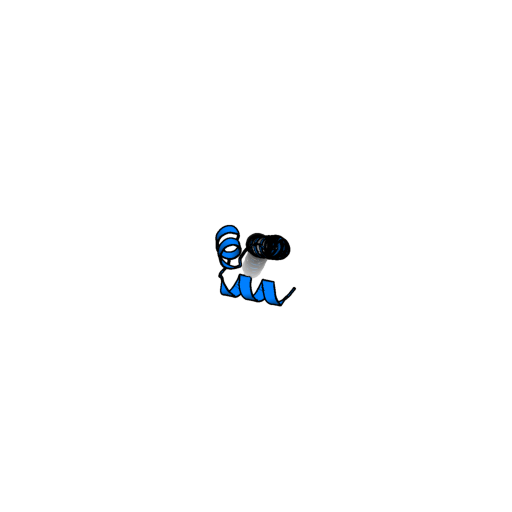50×17×83 Å

Foldseek 3Di:
DVVVVVVVVVVVVVVVVVVVVVVVVVVVVVVVVVVVVVVVVVVVVVVLVVVLLVQLLVCVVVVDDLVVSCVVSVHDSVSSVVSNVVD